Protein AF-A0A167W3E7-F1 (afdb_monomer)

Radius of gyration: 23.55 Å; Cα contacts (8 Å, |Δi|>4): 113; chains: 1; bounding box: 70×35×64 Å

Sequence (174 aa):
MKFPSLFYAVTLLMRVLQFASAVIVLGLAGLMLQKFDTSKSNLGRFSYTVCVAVFGMIAAPLTLLPRLNVLALTSVDLVMSLMWWAVFGLLFNFLGFPPDWVILTSNTDVFDDQYEELNTMTAFAFISAMLTLLSSIFDCFVDSRGEKRYDNEMARASRTGDMPKERDQAETSD

Foldseek 3Di:
DPPPVVLVVVLLVLLVLLLVLLVLLLVLLVVVLVVPPDDPVVNVLSVLSNVLSVLSNVLSVVLVDPPPDLVVNLVSLVVSLVSLVVNLVSLVVVVVDPPPVVVPPPDDPPVVVNSVSSVVNNVSSVVSSVSSVVSSVSSVVVVVVVVVVVVVVVVVCVVVVNDPPPPDDPPDDD

Structure (mmCIF, N/CA/C/O backbone):
data_AF-A0A167W3E7-F1
#
_entry.id   AF-A0A167W3E7-F1
#
loop_
_atom_site.group_PDB
_atom_site.id
_atom_site.type_symbol
_atom_site.label_atom_id
_atom_site.label_alt_id
_atom_site.label_comp_id
_atom_site.label_asym_id
_atom_site.label_entity_id
_atom_site.label_seq_id
_atom_site.pdbx_PDB_ins_code
_atom_site.Cartn_x
_atom_site.Cartn_y
_atom_site.Cartn_z
_atom_site.occupancy
_atom_site.B_iso_or_equiv
_atom_site.auth_seq_id
_atom_site.auth_comp_id
_atom_site.auth_asym_id
_atom_site.auth_atom_id
_atom_site.pdbx_PDB_model_num
ATOM 1 N N . MET A 1 1 ? -13.129 17.690 24.598 1.00 45.56 1 MET A N 1
ATOM 2 C CA . MET A 1 1 ? -13.532 16.498 23.816 1.00 45.56 1 MET A CA 1
ATOM 3 C C . MET A 1 1 ? -13.552 16.855 22.331 1.00 45.56 1 MET A C 1
ATOM 5 O O . MET A 1 1 ? -14.506 17.471 21.883 1.00 45.56 1 MET A O 1
ATOM 9 N N . LYS A 1 2 ? -12.475 16.566 21.587 1.00 47.03 2 LYS A N 1
ATOM 10 C CA . LYS A 1 2 ? -12.394 16.774 20.126 1.00 47.03 2 LYS A CA 1
ATOM 11 C C . LYS A 1 2 ? -11.251 15.914 19.551 1.00 47.03 2 LYS A C 1
ATOM 13 O O . LYS A 1 2 ? -10.259 16.425 19.063 1.00 47.03 2 LYS A O 1
ATOM 18 N N . PHE A 1 3 ? -11.351 14.594 19.720 1.00 54.59 3 PHE A N 1
ATOM 19 C CA . PHE A 1 3 ? -10.380 13.623 19.193 1.00 54.59 3 PHE A CA 1
ATOM 20 C C . PHE A 1 3 ? -10.831 12.772 17.979 1.00 54.59 3 PHE A C 1
ATOM 22 O O . PHE A 1 3 ? -9.945 12.173 17.375 1.00 54.59 3 PHE A O 1
ATOM 29 N N . PRO A 1 4 ? -12.113 12.710 17.535 1.00 62.78 4 PRO A N 1
ATOM 30 C CA . PRO A 1 4 ? -12.471 11.795 16.444 1.00 62.78 4 PRO A CA 1
ATOM 31 C C . PRO A 1 4 ? -11.954 12.244 15.065 1.00 62.78 4 PRO A C 1
ATOM 33 O O . PRO A 1 4 ? -11.721 11.406 14.202 1.00 62.78 4 PRO A O 1
ATOM 36 N N . SER A 1 5 ? -11.712 13.543 14.847 1.00 67.00 5 SER A N 1
ATOM 37 C CA . SER A 1 5 ? -11.292 14.060 13.535 1.00 67.00 5 SER A CA 1
ATOM 38 C C . SER A 1 5 ? -9.833 13.760 13.190 1.00 67.00 5 SER A C 1
ATOM 40 O O . SER A 1 5 ? -9.525 13.523 12.027 1.00 67.00 5 SER A O 1
ATOM 42 N N . LEU A 1 6 ? -8.930 13.760 14.179 1.00 75.62 6 LEU A N 1
ATOM 43 C CA . LEU A 1 6 ? -7.501 13.534 13.937 1.00 75.62 6 LEU A CA 1
ATOM 44 C C . LEU A 1 6 ? -7.239 12.083 13.517 1.00 75.62 6 LEU A C 1
ATOM 46 O O . LEU A 1 6 ? -6.532 11.840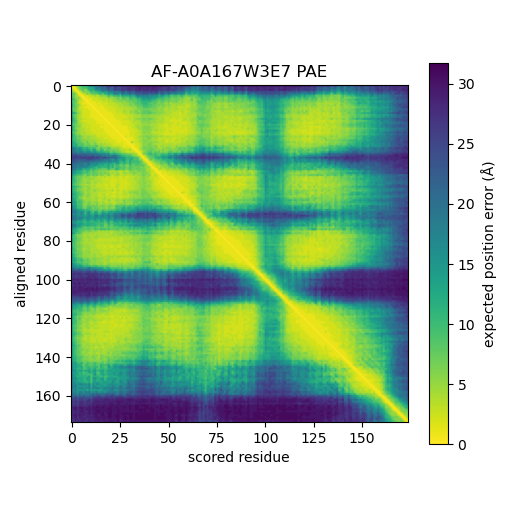 12.547 1.00 75.62 6 LEU A O 1
ATOM 50 N N . PHE A 1 7 ? -7.847 11.124 14.220 1.00 75.38 7 PHE A N 1
ATOM 51 C CA . PHE A 1 7 ? -7.687 9.701 13.921 1.00 75.38 7 PHE A CA 1
ATOM 52 C C . PHE A 1 7 ? -8.229 9.351 12.528 1.00 75.38 7 PHE A C 1
ATOM 54 O O . PHE A 1 7 ? -7.577 8.650 11.757 1.00 75.38 7 PHE A O 1
ATOM 61 N N . TYR A 1 8 ? -9.382 9.921 12.171 1.00 74.12 8 TYR A N 1
ATOM 62 C CA . TYR A 1 8 ? -9.964 9.760 10.842 1.00 74.12 8 TYR A CA 1
ATOM 63 C C . TYR A 1 8 ? -9.092 10.387 9.743 1.00 74.12 8 TYR A C 1
ATOM 65 O O . TYR A 1 8 ? -8.905 9.800 8.686 1.00 74.12 8 TYR A O 1
ATOM 73 N N . ALA A 1 9 ? -8.503 11.560 9.994 1.00 81.62 9 ALA A N 1
ATOM 74 C CA . ALA A 1 9 ? -7.611 12.201 9.029 1.00 81.62 9 ALA A CA 1
ATOM 75 C C . ALA A 1 9 ? -6.315 11.403 8.802 1.00 81.62 9 ALA A C 1
ATOM 77 O O . ALA A 1 9 ? -5.872 11.276 7.664 1.00 81.62 9 ALA A O 1
ATOM 78 N N . VAL A 1 10 ? -5.717 10.850 9.863 1.00 82.62 10 VAL A N 1
ATOM 79 C CA . VAL A 1 10 ? -4.483 10.049 9.768 1.00 82.62 10 VAL A CA 1
ATOM 80 C C . VAL A 1 10 ? -4.730 8.739 9.023 1.00 82.62 10 VAL A C 1
ATOM 82 O O . VAL A 1 10 ? -3.958 8.396 8.130 1.00 82.62 10 VAL A O 1
ATOM 85 N N . THR A 1 11 ? -5.818 8.036 9.344 1.00 78.31 11 THR A N 1
ATOM 86 C CA . THR A 1 11 ? -6.200 6.802 8.637 1.00 78.31 11 THR A CA 1
ATOM 87 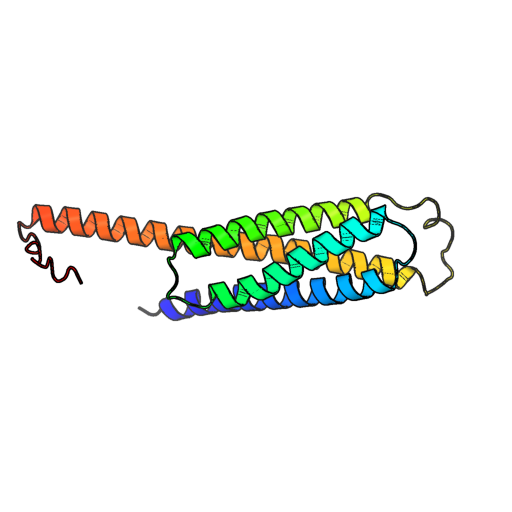C C . THR A 1 11 ? -6.501 7.090 7.169 1.00 78.31 11 THR A C 1
ATOM 89 O O . THR A 1 11 ? -5.922 6.446 6.299 1.00 78.31 11 THR A O 1
ATOM 92 N N . LEU A 1 12 ? -7.292 8.125 6.869 1.00 82.06 12 LEU A N 1
ATOM 93 C CA . LEU A 1 12 ? -7.562 8.554 5.494 1.00 82.06 12 LEU A CA 1
ATOM 94 C C . LEU A 1 12 ? -6.270 8.876 4.724 1.00 82.06 12 LEU A C 1
ATOM 96 O O . LEU A 1 12 ? -6.095 8.410 3.599 1.00 82.06 12 LEU A O 1
ATOM 100 N N . LEU A 1 13 ? -5.347 9.634 5.328 1.00 87.06 13 LEU A N 1
ATOM 101 C CA . LEU A 1 13 ? -4.068 9.977 4.705 1.00 87.06 13 LEU A CA 1
ATOM 102 C C . LEU A 1 13 ? -3.233 8.726 4.408 1.00 87.06 13 LEU A C 1
ATOM 104 O O . LEU A 1 13 ? -2.698 8.610 3.307 1.00 87.06 13 LEU A O 1
ATOM 108 N N . MET A 1 14 ? -3.150 7.778 5.348 1.00 83.88 14 MET A N 1
ATOM 109 C CA . MET A 1 14 ? -2.445 6.513 5.123 1.00 83.88 14 MET A CA 1
ATOM 110 C C . MET A 1 14 ? -3.050 5.723 3.957 1.00 83.88 14 MET A C 1
ATOM 112 O O . MET A 1 14 ? -2.294 5.236 3.120 1.00 83.88 14 MET A O 1
ATOM 116 N N . ARG A 1 15 ? -4.383 5.655 3.838 1.00 84.75 15 ARG A N 1
ATOM 117 C CA . ARG A 1 15 ? -5.063 4.960 2.725 1.00 84.75 15 ARG A CA 1
ATOM 118 C C . ARG A 1 15 ? -4.778 5.611 1.372 1.00 84.75 15 ARG A C 1
ATOM 120 O O . ARG A 1 15 ? -4.460 4.917 0.409 1.00 84.75 15 ARG A O 1
ATOM 127 N N . VAL A 1 16 ? -4.844 6.941 1.298 1.00 87.62 16 VAL A N 1
ATOM 128 C CA . VAL A 1 16 ? -4.525 7.681 0.064 1.00 87.62 16 VAL A CA 1
ATOM 129 C C . VAL A 1 16 ? -3.069 7.454 -0.335 1.00 87.62 16 VAL A C 1
ATOM 131 O O . VAL A 1 16 ? -2.779 7.246 -1.512 1.00 87.62 16 VAL A O 1
ATOM 134 N N . LEU A 1 17 ? -2.159 7.444 0.638 1.00 88.44 17 LEU A N 1
ATOM 135 C CA . LEU A 1 17 ? -0.740 7.240 0.382 1.00 88.44 17 LEU A CA 1
ATOM 136 C C . LEU A 1 17 ? -0.440 5.800 -0.072 1.00 88.44 17 LEU A C 1
ATOM 138 O O . LEU A 1 17 ? 0.338 5.625 -1.006 1.00 88.44 17 LEU A O 1
ATOM 142 N N . GLN A 1 18 ? -1.115 4.796 0.503 1.00 87.25 18 GLN A N 1
ATOM 143 C CA . GLN A 1 18 ? -1.068 3.394 0.052 1.00 87.25 18 GLN A CA 1
ATOM 144 C C . GLN A 1 18 ? -1.582 3.236 -1.388 1.00 87.25 18 GLN A C 1
ATOM 146 O O . GLN A 1 18 ? -0.969 2.539 -2.199 1.00 87.25 18 GLN A O 1
ATOM 151 N N . PHE A 1 19 ? -2.695 3.895 -1.727 1.00 90.31 19 PHE A N 1
ATOM 152 C CA . PHE A 1 19 ? -3.232 3.885 -3.087 1.00 90.31 19 PHE A CA 1
ATOM 153 C C . PHE A 1 19 ? -2.251 4.530 -4.074 1.00 90.31 19 PHE A C 1
ATOM 155 O O . PHE A 1 19 ? -1.937 3.940 -5.107 1.00 90.31 19 PHE A O 1
ATOM 162 N N . ALA A 1 20 ? -1.719 5.708 -3.736 1.00 91.56 20 ALA A N 1
ATOM 163 C CA . ALA A 1 20 ? -0.754 6.413 -4.573 1.00 91.56 20 ALA A CA 1
ATOM 164 C C . ALA A 1 20 ? 0.510 5.573 -4.816 1.00 91.56 20 ALA A C 1
ATOM 166 O O . ALA A 1 20 ? 0.937 5.439 -5.963 1.00 91.56 20 ALA A O 1
ATOM 167 N N . SER A 1 21 ? 1.072 4.944 -3.777 1.00 87.81 21 SER A N 1
ATOM 168 C CA . SER A 1 21 ? 2.240 4.070 -3.937 1.00 87.81 21 SER A CA 1
ATOM 169 C C . SER A 1 21 ? 1.935 2.844 -4.799 1.00 87.81 21 SER A C 1
ATOM 171 O O . SER A 1 21 ? 2.750 2.489 -5.649 1.00 87.81 21 SER A O 1
ATOM 173 N N . ALA A 1 22 ? 0.761 2.223 -4.638 1.00 89.06 22 ALA A N 1
ATOM 174 C CA . ALA A 1 22 ? 0.359 1.077 -5.453 1.00 89.06 22 ALA A CA 1
ATOM 175 C C . ALA A 1 22 ? 0.226 1.442 -6.941 1.00 89.06 22 ALA A C 1
ATOM 177 O O . ALA A 1 22 ? 0.720 0.708 -7.796 1.00 89.06 22 ALA A O 1
ATOM 178 N N . VAL A 1 23 ? -0.373 2.597 -7.249 1.00 92.06 23 VAL A N 1
ATOM 179 C CA . VAL A 1 23 ? -0.511 3.100 -8.626 1.00 92.06 23 VAL A CA 1
ATOM 180 C C . VAL A 1 23 ? 0.852 3.406 -9.251 1.00 92.06 23 VAL A C 1
ATOM 182 O O . VAL A 1 23 ? 1.088 3.032 -10.399 1.00 92.06 23 VAL A O 1
ATOM 185 N N . ILE A 1 24 ? 1.766 4.034 -8.502 1.00 89.69 24 ILE A N 1
ATOM 186 C CA . ILE A 1 24 ? 3.123 4.337 -8.987 1.00 89.69 24 ILE A CA 1
ATOM 187 C C . ILE A 1 24 ? 3.883 3.043 -9.304 1.00 89.69 24 ILE A C 1
ATOM 189 O O . ILE A 1 24 ? 4.434 2.909 -10.397 1.00 89.69 24 ILE A O 1
ATOM 193 N N . VAL A 1 25 ? 3.878 2.068 -8.387 1.00 88.56 25 VAL A N 1
ATOM 194 C CA . VAL A 1 25 ? 4.559 0.781 -8.605 1.00 88.56 25 VAL A CA 1
ATOM 195 C C . VAL A 1 25 ? 3.932 0.019 -9.774 1.00 88.56 25 VAL A C 1
ATOM 197 O O . VAL A 1 25 ? 4.666 -0.546 -10.579 1.00 88.56 25 VAL A O 1
ATOM 200 N N . LEU A 1 26 ? 2.603 0.036 -9.918 1.00 91.25 26 LEU A N 1
ATOM 201 C CA . LEU A 1 26 ? 1.915 -0.596 -11.046 1.00 91.25 26 LEU A CA 1
ATOM 202 C C . LEU A 1 26 ? 2.322 0.028 -12.388 1.00 91.25 26 LEU A C 1
ATOM 204 O O . LEU A 1 26 ? 2.611 -0.700 -13.339 1.00 91.25 26 LEU A O 1
ATOM 208 N N . GLY A 1 27 ? 2.360 1.361 -12.459 1.00 86.25 27 GLY A N 1
ATOM 209 C CA . GLY A 1 27 ? 2.746 2.090 -13.666 1.00 86.25 27 GLY A CA 1
ATOM 210 C C . GLY A 1 27 ? 4.186 1.794 -14.082 1.00 86.25 27 GLY A C 1
ATOM 211 O O . GLY A 1 27 ? 4.433 1.415 -15.227 1.00 86.25 27 GLY A O 1
ATOM 212 N N . LEU A 1 28 ? 5.127 1.891 -13.140 1.00 86.25 28 LEU A N 1
ATOM 213 C CA . LEU A 1 28 ? 6.543 1.628 -13.404 1.00 86.25 28 LEU A CA 1
ATOM 214 C C . LEU A 1 28 ? 6.805 0.147 -13.730 1.00 86.25 28 LEU A C 1
ATOM 216 O O . LEU A 1 28 ? 7.537 -0.157 -14.672 1.00 86.25 28 LEU A O 1
ATOM 220 N N . ALA A 1 29 ? 6.155 -0.788 -13.029 1.00 85.06 29 ALA A N 1
ATOM 221 C CA . ALA A 1 29 ? 6.287 -2.216 -13.320 1.00 85.06 29 ALA A CA 1
ATOM 222 C C . ALA A 1 29 ? 5.707 -2.580 -14.698 1.00 85.06 29 ALA A C 1
ATOM 224 O O . ALA A 1 29 ? 6.278 -3.414 -15.403 1.00 85.06 29 ALA A O 1
ATOM 225 N N . GLY A 1 30 ? 4.608 -1.937 -15.107 1.00 81.50 30 GLY A N 1
ATOM 226 C CA . GLY A 1 30 ? 4.019 -2.101 -16.437 1.00 81.50 30 GLY A CA 1
ATOM 227 C C . GLY A 1 30 ? 4.923 -1.585 -17.560 1.00 81.50 30 GLY A C 1
ATOM 228 O O . GLY A 1 30 ? 5.074 -2.261 -18.578 1.00 81.50 30 GLY A O 1
ATOM 229 N N . LEU A 1 31 ? 5.576 -0.435 -17.356 1.00 80.94 31 LEU A N 1
ATOM 230 C CA . LEU A 1 31 ? 6.563 0.103 -18.300 1.00 80.94 31 LEU A CA 1
ATOM 231 C C . LEU A 1 31 ? 7.776 -0.823 -18.439 1.00 80.94 31 LEU A C 1
ATOM 233 O O . LEU A 1 31 ? 8.213 -1.101 -19.556 1.00 80.94 31 LEU A O 1
ATOM 237 N N . MET A 1 32 ? 8.277 -1.369 -17.329 1.00 74.25 32 MET A N 1
ATOM 238 C CA . MET A 1 32 ? 9.370 -2.346 -17.370 1.00 74.25 32 MET A CA 1
ATOM 239 C C . MET A 1 32 ? 8.991 -3.631 -18.100 1.00 74.25 32 MET A C 1
ATOM 241 O O . MET A 1 32 ? 9.814 -4.185 -18.828 1.00 74.25 32 MET A O 1
ATOM 245 N N . LEU A 1 33 ? 7.746 -4.093 -17.964 1.00 75.06 33 LEU A N 1
ATOM 246 C CA . LEU A 1 33 ? 7.285 -5.305 -18.639 1.00 75.06 33 LEU A CA 1
ATOM 247 C C . LEU A 1 33 ? 7.351 -5.182 -20.171 1.00 75.06 33 LEU A C 1
ATOM 249 O O . LEU A 1 33 ? 7.645 -6.165 -20.841 1.00 75.06 33 LEU A O 1
ATOM 253 N N . GLN A 1 34 ? 7.123 -3.983 -20.716 1.00 73.06 34 GLN A N 1
ATOM 254 C CA . GLN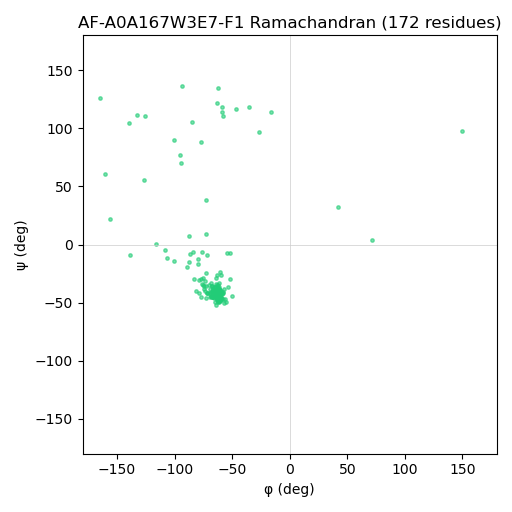 A 1 34 ? 7.253 -3.718 -22.154 1.00 73.06 34 GLN A CA 1
ATOM 255 C C . GLN A 1 34 ? 8.714 -3.610 -22.611 1.00 73.06 34 GLN A C 1
ATOM 257 O O . GLN A 1 34 ? 9.018 -3.923 -23.759 1.00 73.06 34 GLN A O 1
ATOM 262 N N . LYS A 1 35 ? 9.620 -3.173 -21.726 1.00 69.44 35 LYS A N 1
ATOM 263 C CA . LYS A 1 35 ? 11.052 -3.022 -22.031 1.00 69.44 35 LYS A CA 1
ATOM 264 C C . LYS A 1 35 ? 11.808 -4.365 -21.993 1.00 69.44 35 LYS A C 1
ATOM 266 O O . LYS A 1 35 ? 12.772 -4.542 -22.734 1.00 69.44 35 LYS A O 1
ATOM 271 N N . PHE A 1 36 ? 11.389 -5.326 -21.163 1.00 66.12 36 PHE A N 1
ATOM 272 C CA . PHE A 1 36 ? 12.068 -6.622 -20.993 1.00 66.12 36 PHE A CA 1
ATOM 273 C C . PHE A 1 36 ? 11.462 -7.745 -21.862 1.00 66.12 36 PHE A C 1
ATOM 275 O O . PHE A 1 36 ? 10.778 -8.631 -21.355 1.00 66.12 36 PHE A O 1
ATOM 282 N N . ASP A 1 37 ? 11.771 -7.762 -23.163 1.00 56.81 37 ASP A N 1
ATOM 283 C CA . ASP A 1 37 ? 11.166 -8.692 -24.144 1.00 56.81 37 ASP A CA 1
ATOM 284 C C . ASP A 1 37 ? 11.865 -10.073 -24.294 1.00 56.81 37 ASP A C 1
ATOM 286 O O . ASP A 1 37 ? 11.549 -10.844 -25.193 1.00 56.81 37 ASP A O 1
ATOM 290 N N . THR A 1 38 ? 12.861 -10.438 -23.470 1.00 53.31 38 THR A N 1
ATOM 291 C CA . THR A 1 38 ? 13.767 -11.557 -23.858 1.00 53.31 38 THR A CA 1
ATOM 292 C C . THR A 1 38 ? 14.182 -12.579 -22.794 1.00 53.31 38 THR A C 1
ATOM 294 O O . THR A 1 38 ? 14.711 -13.627 -23.164 1.00 53.31 38 THR A O 1
ATOM 297 N N . SER A 1 39 ? 13.903 -12.397 -21.495 1.00 59.12 39 SER A N 1
ATOM 298 C CA . SER A 1 39 ? 14.281 -13.394 -20.467 1.00 59.12 39 SER A CA 1
ATOM 299 C C . SER A 1 39 ? 13.096 -13.855 -19.618 1.00 59.12 39 SER A C 1
ATOM 301 O O . SER A 1 39 ? 12.589 -13.120 -18.769 1.00 59.12 39 SER A O 1
ATOM 303 N N . LYS A 1 40 ? 12.693 -15.125 -19.796 1.00 60.06 40 LYS A N 1
ATOM 304 C CA . LYS A 1 40 ? 11.582 -15.784 -19.074 1.00 60.06 40 LYS A CA 1
ATOM 305 C C . LYS A 1 40 ? 11.685 -15.666 -17.544 1.00 60.06 40 LYS A C 1
ATOM 307 O O . LYS A 1 40 ? 10.664 -15.638 -16.867 1.00 60.06 40 LYS A O 1
ATOM 312 N N . SER A 1 41 ? 12.905 -15.591 -17.006 1.00 60.31 41 SER A N 1
ATOM 313 C CA . SER A 1 41 ? 13.157 -15.497 -15.559 1.00 60.31 41 SER A CA 1
ATOM 314 C C . SER A 1 41 ? 12.832 -14.110 -14.991 1.00 60.31 41 SER A C 1
ATOM 316 O O . SER A 1 41 ? 12.249 -14.001 -13.913 1.00 60.31 41 SER A O 1
ATOM 318 N N . ASN A 1 42 ? 13.138 -13.043 -15.737 1.00 65.50 42 ASN A N 1
ATOM 319 C CA . ASN A 1 42 ? 12.846 -11.673 -15.307 1.00 65.50 42 ASN A CA 1
ATOM 320 C C . ASN A 1 42 ? 11.351 -11.362 -15.439 1.00 65.50 42 ASN A C 1
A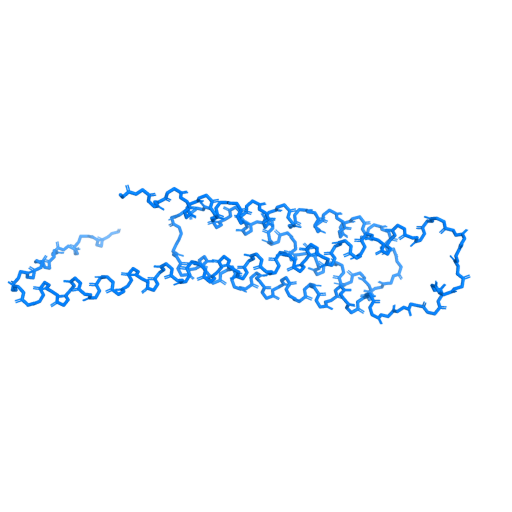TOM 322 O O . ASN A 1 42 ? 10.774 -10.721 -14.561 1.00 65.50 42 ASN A O 1
ATOM 326 N N . LEU A 1 43 ? 10.703 -11.906 -16.474 1.00 70.69 43 LEU A N 1
ATOM 327 C CA . LEU A 1 43 ? 9.278 -11.707 -16.736 1.00 70.69 43 LEU A CA 1
ATOM 328 C C . LEU A 1 43 ? 8.387 -12.187 -15.574 1.00 70.69 43 LEU A C 1
ATOM 330 O O . LEU A 1 43 ? 7.441 -11.501 -15.188 1.00 70.69 43 LEU A O 1
ATOM 334 N N . GLY A 1 44 ? 8.730 -13.323 -14.954 1.00 74.00 44 GLY A N 1
ATOM 335 C CA . GLY A 1 44 ? 7.984 -13.854 -13.807 1.00 74.00 44 GLY A CA 1
ATOM 336 C C . GLY A 1 44 ? 8.033 -12.949 -12.570 1.00 74.00 44 GLY A C 1
ATOM 337 O O . GLY A 1 44 ? 7.045 -12.836 -11.846 1.00 74.00 44 GLY A O 1
ATOM 338 N N . ARG A 1 45 ? 9.155 -12.253 -12.347 1.00 76.19 45 ARG A N 1
ATOM 339 C CA . ARG A 1 45 ? 9.335 -11.368 -11.185 1.00 76.19 45 ARG A CA 1
ATOM 340 C C . ARG A 1 45 ? 8.521 -10.084 -11.321 1.00 76.19 45 ARG A C 1
ATOM 342 O O . ARG A 1 45 ? 7.810 -9.710 -10.394 1.00 76.19 45 ARG A O 1
ATOM 349 N N . PHE A 1 46 ? 8.570 -9.451 -12.494 1.00 77.94 46 PHE A N 1
ATOM 350 C CA . PHE A 1 46 ? 7.781 -8.248 -12.767 1.00 77.94 46 PHE A CA 1
ATOM 351 C C . PHE A 1 46 ? 6.280 -8.540 -12.799 1.00 77.94 46 PHE A C 1
ATOM 353 O O . PHE A 1 46 ? 5.504 -7.760 -12.251 1.00 77.94 46 PHE A O 1
ATOM 360 N N . SER A 1 47 ? 5.861 -9.692 -13.337 1.00 82.50 47 SER A N 1
ATOM 361 C CA . SER A 1 47 ? 4.453 -10.100 -13.292 1.00 82.50 47 SER A CA 1
ATOM 362 C C . SER A 1 47 ? 3.941 -10.269 -11.859 1.00 82.50 47 SER A C 1
ATOM 364 O O . SER A 1 47 ? 2.807 -9.885 -11.581 1.00 82.50 47 SER A O 1
ATOM 366 N N . TYR A 1 48 ? 4.755 -10.801 -10.939 1.00 86.19 48 TYR A N 1
ATOM 367 C CA . TYR A 1 48 ? 4.388 -10.881 -9.522 1.00 86.19 48 TYR A CA 1
ATOM 368 C C . TYR A 1 48 ? 4.182 -9.486 -8.916 1.00 86.19 48 TYR A C 1
ATOM 370 O O . TYR A 1 48 ? 3.153 -9.234 -8.289 1.00 86.19 48 TYR A O 1
ATOM 378 N N . THR A 1 49 ? 5.113 -8.559 -9.163 1.00 86.88 49 THR A N 1
ATOM 379 C CA . THR A 1 49 ? 5.007 -7.164 -8.706 1.00 86.88 49 THR A CA 1
ATOM 380 C C . THR A 1 49 ? 3.755 -6.475 -9.243 1.00 86.88 49 THR A C 1
ATOM 382 O O . THR A 1 49 ? 3.058 -5.809 -8.481 1.00 86.88 49 THR A O 1
ATOM 385 N N . VAL A 1 50 ? 3.419 -6.680 -10.522 1.00 87.81 50 VAL A N 1
ATOM 386 C CA . VAL A 1 50 ? 2.184 -6.158 -11.129 1.00 87.81 50 VAL A CA 1
ATOM 387 C C . VAL A 1 50 ? 0.949 -6.715 -10.420 1.00 87.81 50 VAL A C 1
ATOM 389 O O . VAL A 1 50 ? 0.085 -5.938 -10.021 1.00 87.81 50 VAL A O 1
ATOM 392 N N . CYS A 1 51 ? 0.870 -8.032 -10.201 1.00 91.44 51 CYS A N 1
ATOM 393 C CA . CYS A 1 51 ? -0.263 -8.645 -9.502 1.00 91.44 51 CYS A CA 1
ATOM 394 C C . CYS A 1 51 ? -0.451 -8.062 -8.095 1.00 91.44 51 CYS A C 1
ATOM 396 O O . CYS A 1 51 ? -1.561 -7.677 -7.728 1.00 91.44 51 CYS A O 1
ATOM 398 N N . VAL A 1 52 ? 0.631 -7.948 -7.320 1.00 89.50 52 VAL A N 1
ATOM 399 C CA . VAL A 1 52 ? 0.591 -7.369 -5.967 1.00 89.50 52 VAL A CA 1
ATOM 400 C C . VAL A 1 52 ? 0.176 -5.897 -6.006 1.00 89.50 52 VAL A C 1
ATOM 402 O O . VAL A 1 52 ? -0.638 -5.471 -5.186 1.00 89.50 52 VAL A O 1
ATOM 405 N N . ALA A 1 53 ? 0.675 -5.124 -6.973 1.00 87.94 53 ALA A N 1
ATOM 406 C CA . ALA A 1 53 ? 0.319 -3.717 -7.118 1.00 87.94 53 ALA A CA 1
ATOM 407 C C . ALA A 1 53 ? -1.164 -3.530 -7.486 1.00 87.94 53 ALA A C 1
ATOM 409 O O . ALA A 1 53 ? -1.824 -2.662 -6.913 1.00 87.94 53 ALA A O 1
ATOM 410 N N . VAL A 1 54 ? -1.723 -4.384 -8.354 1.00 89.81 54 VAL A N 1
ATOM 411 C CA . VAL A 1 54 ? -3.167 -4.399 -8.653 1.00 89.81 54 VAL A CA 1
ATOM 412 C C . VAL A 1 54 ? -3.979 -4.747 -7.405 1.00 89.81 54 VAL A C 1
ATOM 414 O O . VAL A 1 54 ? -4.950 -4.053 -7.099 1.00 89.81 54 VAL A O 1
ATOM 417 N N . PHE A 1 55 ? -3.573 -5.764 -6.639 1.00 89.44 55 PHE A N 1
ATOM 418 C CA . PHE A 1 55 ? -4.250 -6.087 -5.380 1.00 89.44 55 PHE A CA 1
ATOM 419 C C . PHE A 1 55 ? -4.193 -4.925 -4.384 1.00 89.44 55 PHE A C 1
ATOM 421 O O . PHE A 1 55 ? -5.211 -4.614 -3.772 1.00 89.44 55 PHE A O 1
ATOM 428 N N . GLY A 1 56 ? -3.062 -4.224 -4.271 1.00 84.44 56 GLY A N 1
ATOM 429 C CA . GLY A 1 56 ? -2.931 -3.044 -3.410 1.00 84.44 56 GLY A CA 1
ATOM 430 C C . GLY A 1 56 ? -3.796 -1.870 -3.859 1.00 84.44 56 GLY A C 1
ATOM 431 O O . GLY A 1 56 ? -4.432 -1.221 -3.028 1.00 84.44 56 GLY A O 1
ATOM 432 N N . MET A 1 57 ? -3.891 -1.648 -5.169 1.00 86.81 57 MET A N 1
ATOM 433 C CA . MET A 1 57 ? -4.755 -0.624 -5.754 1.00 86.81 57 MET A CA 1
ATOM 434 C C . MET A 1 57 ? -6.240 -0.888 -5.462 1.00 86.81 57 MET A C 1
ATOM 436 O O . MET A 1 57 ? -6.989 0.063 -5.256 1.00 86.81 57 MET A O 1
ATOM 440 N N . ILE A 1 58 ? -6.663 -2.156 -5.417 1.00 86.44 58 ILE A N 1
ATOM 441 C CA . ILE A 1 58 ? -8.043 -2.553 -5.087 1.00 86.44 58 ILE A CA 1
ATOM 442 C C . ILE A 1 58 ? -8.277 -2.556 -3.568 1.00 86.44 58 ILE A C 1
ATOM 444 O O . ILE A 1 58 ? -9.332 -2.121 -3.107 1.00 86.44 58 ILE A O 1
ATOM 448 N N . ALA A 1 59 ? -7.305 -3.017 -2.779 1.00 80.75 59 ALA A N 1
ATOM 449 C CA . ALA A 1 59 ? -7.419 -3.133 -1.325 1.00 80.75 59 ALA A CA 1
ATOM 450 C C . ALA A 1 59 ? -7.506 -1.767 -0.621 1.00 80.75 59 ALA A C 1
ATOM 452 O O . ALA A 1 59 ? -8.259 -1.623 0.345 1.00 80.75 59 ALA A O 1
ATOM 453 N N . ALA A 1 60 ? -6.794 -0.750 -1.119 1.00 81.56 60 ALA A N 1
ATOM 454 C CA . ALA A 1 60 ? -6.793 0.594 -0.536 1.00 81.56 60 ALA A CA 1
ATOM 455 C C . ALA A 1 60 ? -8.188 1.272 -0.492 1.00 81.56 60 ALA A C 1
ATOM 457 O O . ALA A 1 60 ? -8.559 1.793 0.559 1.00 81.56 60 ALA A O 1
ATOM 458 N N . PRO A 1 61 ? -9.008 1.263 -1.563 1.00 77.25 61 PRO A N 1
ATOM 459 C CA . PRO A 1 61 ? -10.385 1.752 -1.496 1.00 77.25 61 PRO A CA 1
ATOM 460 C C . PRO A 1 61 ? -11.346 0.766 -0.816 1.00 77.25 61 PRO A C 1
ATOM 462 O O . PRO A 1 61 ? -12.311 1.210 -0.195 1.00 77.25 61 PRO A O 1
ATOM 465 N N . LEU A 1 62 ? -11.105 -0.553 -0.883 1.00 76.81 62 LEU A N 1
ATOM 466 C CA . LEU A 1 62 ? -11.956 -1.542 -0.198 1.00 76.81 62 LEU A CA 1
ATOM 467 C C . LEU A 1 62 ? -11.963 -1.341 1.323 1.00 76.81 62 LEU A C 1
ATOM 469 O O . LEU A 1 62 ? -13.000 -1.474 1.970 1.00 76.81 62 LEU A O 1
ATOM 473 N N . THR A 1 63 ? -10.809 -0.984 1.882 1.00 68.38 63 THR A N 1
ATOM 474 C CA . THR A 1 63 ? -10.629 -0.717 3.316 1.00 68.38 63 THR A CA 1
ATOM 475 C C . THR A 1 63 ? -11.178 0.642 3.759 1.00 68.38 63 THR A C 1
ATOM 477 O O . THR A 1 63 ? -11.264 0.908 4.956 1.00 68.38 63 THR A O 1
ATOM 480 N N . LEU A 1 64 ? -11.624 1.489 2.822 1.00 71.88 64 LEU A N 1
ATOM 481 C CA . LEU A 1 64 ? -12.287 2.764 3.111 1.00 71.88 64 LEU A CA 1
ATOM 482 C C . LEU A 1 64 ? -13.765 2.598 3.491 1.00 71.88 64 LEU A C 1
ATOM 484 O O . LEU A 1 64 ? -14.378 3.555 3.959 1.00 71.88 64 LEU A O 1
ATOM 488 N N . LEU A 1 65 ? -14.351 1.416 3.272 1.00 67.75 65 LEU A N 1
ATOM 489 C CA . LEU A 1 65 ? -15.744 1.120 3.598 1.00 67.75 65 LEU A CA 1
ATOM 490 C C . LEU A 1 65 ? -15.861 0.699 5.075 1.00 67.75 65 LEU A C 1
ATOM 492 O O . LEU A 1 65 ? -15.561 -0.448 5.404 1.00 67.75 65 LEU A O 1
ATOM 496 N N . PRO A 1 66 ? -16.386 1.554 5.976 1.00 57.50 66 PRO A N 1
ATOM 497 C CA . PRO A 1 66 ? -16.449 1.275 7.416 1.00 57.50 66 PRO A CA 1
ATOM 498 C C . PRO A 1 66 ? -17.505 0.219 7.808 1.00 57.50 66 PRO A C 1
ATOM 500 O O . PRO A 1 66 ? -17.811 0.065 8.985 1.00 57.50 66 PRO A O 1
ATOM 503 N N . ARG A 1 67 ? -18.120 -0.476 6.838 1.00 50.28 67 ARG A N 1
ATOM 504 C CA . ARG A 1 67 ? -19.249 -1.408 7.046 1.00 50.28 67 ARG A CA 1
ATOM 505 C C . ARG A 1 67 ? -18.904 -2.884 6.889 1.00 50.28 67 ARG A C 1
ATOM 507 O O . ARG A 1 67 ? -19.772 -3.724 7.104 1.00 50.28 67 ARG A O 1
ATOM 514 N N . LEU A 1 68 ? -17.681 -3.206 6.494 1.00 55.12 68 LEU A N 1
ATOM 515 C CA . LEU A 1 68 ? -17.237 -4.588 6.371 1.00 55.12 68 LEU A CA 1
ATOM 516 C C . LEU A 1 68 ? -16.551 -4.994 7.676 1.00 55.12 68 LEU A C 1
ATOM 518 O O . LEU A 1 68 ? -15.799 -4.208 8.243 1.00 55.12 68 LEU A O 1
ATOM 522 N N . ASN A 1 69 ? -16.861 -6.198 8.160 1.00 58.53 69 ASN A N 1
ATOM 523 C CA . ASN A 1 69 ? -16.354 -6.777 9.406 1.00 58.53 69 ASN A CA 1
ATOM 524 C C . ASN A 1 69 ? -14.899 -6.370 9.686 1.00 58.53 69 ASN A C 1
ATOM 526 O O . ASN A 1 69 ? -14.008 -6.714 8.907 1.00 58.53 69 ASN A O 1
ATOM 530 N N . VAL A 1 70 ? -14.674 -5.671 10.805 1.00 63.12 70 VAL A N 1
ATOM 531 C CA . VAL A 1 70 ? -13.366 -5.117 11.199 1.00 63.12 70 VAL A CA 1
ATOM 532 C C . VAL A 1 70 ? -12.280 -6.197 11.122 1.00 63.12 70 VAL A C 1
ATOM 534 O O . VAL A 1 70 ? -11.265 -5.989 10.470 1.00 63.12 70 VAL A O 1
ATOM 537 N N . LEU A 1 71 ? -12.565 -7.411 11.616 1.00 61.69 71 LEU A N 1
ATOM 538 C CA . LEU A 1 71 ? -11.650 -8.560 11.569 1.00 61.69 71 LEU A CA 1
ATOM 539 C C . LEU A 1 71 ? -11.181 -8.951 10.153 1.00 61.69 71 LEU A C 1
ATOM 541 O O . LEU A 1 71 ? -10.028 -9.342 9.961 1.00 61.69 71 LEU A O 1
ATOM 545 N N . ALA A 1 72 ? -12.069 -8.878 9.157 1.00 68.62 72 ALA A N 1
ATOM 546 C CA . ALA A 1 72 ? -11.743 -9.264 7.787 1.00 68.62 72 ALA A CA 1
ATOM 547 C C . ALA A 1 72 ? -10.842 -8.215 7.123 1.00 68.62 72 ALA A C 1
ATOM 549 O O . ALA A 1 72 ? -9.881 -8.573 6.444 1.00 68.62 72 ALA A O 1
ATOM 550 N N . LEU A 1 73 ? -11.106 -6.928 7.363 1.00 72.19 73 LEU A N 1
ATOM 551 C CA . LEU A 1 73 ? -10.336 -5.830 6.773 1.00 72.19 73 LEU A CA 1
ATOM 552 C C . LEU A 1 73 ? -8.936 -5.719 7.384 1.00 72.19 73 LEU A C 1
ATOM 554 O O . LEU A 1 73 ? -7.964 -5.587 6.641 1.00 72.19 73 LEU A O 1
ATOM 558 N N . THR A 1 74 ? -8.806 -5.865 8.706 1.00 72.69 74 THR A N 1
ATOM 559 C CA . THR A 1 74 ? -7.492 -5.826 9.370 1.00 72.69 74 THR A CA 1
ATOM 560 C C . THR A 1 74 ? -6.592 -6.978 8.918 1.00 72.69 74 THR A C 1
ATOM 562 O O . THR A 1 74 ? -5.381 -6.802 8.762 1.00 72.69 74 THR A O 1
ATOM 565 N N . SER A 1 75 ? -7.185 -8.150 8.656 1.00 79.12 75 SER A N 1
ATOM 566 C CA . SER A 1 75 ? -6.471 -9.322 8.137 1.00 79.12 75 SER A CA 1
ATOM 567 C C . SER A 1 75 ? -5.981 -9.110 6.703 1.00 79.12 75 SER A C 1
ATOM 569 O O . SER A 1 75 ? -4.853 -9.479 6.377 1.00 79.12 75 SER A O 1
ATOM 571 N N . VAL A 1 76 ? -6.798 -8.482 5.851 1.00 81.88 76 VAL A N 1
ATOM 572 C CA . VAL A 1 76 ? -6.417 -8.154 4.468 1.00 81.88 76 VAL A CA 1
ATOM 573 C C . VAL A 1 76 ? -5.229 -7.193 4.441 1.00 81.88 76 VAL A C 1
ATOM 575 O O . VAL A 1 76 ? -4.291 -7.425 3.680 1.00 81.88 76 VAL A O 1
ATOM 578 N N . ASP A 1 77 ? -5.211 -6.177 5.307 1.00 82.75 77 ASP A N 1
ATOM 579 C CA . ASP A 1 77 ? -4.082 -5.243 5.403 1.00 82.75 77 ASP A CA 1
ATOM 580 C C . ASP A 1 77 ? -2.774 -5.937 5.808 1.00 82.75 77 ASP A C 1
ATOM 582 O O . ASP A 1 77 ? -1.707 -5.628 5.269 1.00 82.75 77 ASP A O 1
ATOM 586 N N . LEU A 1 78 ? -2.847 -6.917 6.713 1.00 85.69 78 LEU A N 1
ATOM 587 C CA . LEU A 1 78 ? -1.682 -7.686 7.149 1.00 85.69 78 LEU A CA 1
ATOM 588 C C . LEU A 1 78 ? -1.134 -8.579 6.027 1.00 85.69 78 LEU A C 1
ATOM 590 O O . LEU A 1 78 ? 0.076 -8.603 5.788 1.00 85.69 78 LEU A O 1
ATOM 594 N N . VAL A 1 79 ? -2.015 -9.271 5.300 1.00 89.12 79 VAL A N 1
ATOM 595 C CA . VAL A 1 79 ? -1.623 -10.078 4.132 1.00 89.12 79 VAL A CA 1
ATOM 596 C C . VAL A 1 79 ? -1.025 -9.188 3.042 1.00 89.12 79 VAL A C 1
ATOM 598 O O . VAL A 1 79 ? 0.025 -9.520 2.488 1.00 89.12 79 VAL A O 1
ATOM 601 N N . MET A 1 80 ? -1.630 -8.029 2.778 1.00 87.12 80 MET A N 1
ATOM 602 C CA . MET A 1 80 ? -1.104 -7.073 1.803 1.00 87.12 80 MET A CA 1
ATOM 603 C C . MET A 1 80 ? 0.270 -6.541 2.204 1.00 87.12 80 MET A C 1
ATOM 605 O O . MET A 1 80 ? 1.143 -6.430 1.344 1.00 87.12 80 MET A O 1
ATOM 609 N N . SER A 1 81 ? 0.504 -6.270 3.490 1.00 90.44 81 SER A N 1
ATOM 610 C CA . SER A 1 81 ? 1.831 -5.875 3.970 1.00 90.44 81 SER A CA 1
ATOM 611 C C . SER A 1 81 ? 2.878 -6.952 3.678 1.00 90.44 81 SER A C 1
ATOM 613 O O . SER A 1 81 ? 3.931 -6.646 3.117 1.00 90.44 81 SER A O 1
ATOM 615 N N . LEU A 1 82 ? 2.578 -8.225 3.961 1.00 90.44 82 LEU A N 1
ATOM 616 C CA . LEU A 1 82 ? 3.478 -9.344 3.651 1.00 90.44 82 LEU A CA 1
ATOM 617 C C . LEU A 1 82 ? 3.759 -9.470 2.147 1.00 90.44 82 LEU A C 1
ATOM 619 O O . LEU A 1 82 ? 4.901 -9.723 1.754 1.00 90.44 82 LEU A O 1
ATOM 623 N N . MET A 1 83 ? 2.754 -9.250 1.295 1.00 91.44 83 MET A N 1
ATOM 624 C CA . MET A 1 83 ? 2.951 -9.233 -0.158 1.00 91.44 83 MET A CA 1
ATOM 625 C C . MET A 1 83 ? 3.877 -8.088 -0.589 1.00 91.44 83 MET A C 1
ATOM 627 O O . MET A 1 83 ? 4.778 -8.317 -1.397 1.00 91.44 83 MET A O 1
ATOM 631 N N . TRP A 1 84 ? 3.720 -6.886 -0.024 1.00 91.38 84 TRP A N 1
ATOM 632 C CA . TRP A 1 84 ? 4.608 -5.749 -0.295 1.00 91.38 84 TRP A CA 1
ATOM 633 C C . TRP A 1 84 ? 6.042 -5.989 0.184 1.00 91.38 84 TRP A C 1
ATOM 635 O O . TRP A 1 84 ? 6.984 -5.628 -0.521 1.00 91.38 84 TRP A O 1
ATOM 645 N N . TRP A 1 85 ? 6.230 -6.664 1.319 1.00 92.31 85 TRP A N 1
ATOM 646 C CA . TRP A 1 85 ? 7.552 -7.111 1.767 1.00 92.31 85 TRP A CA 1
ATOM 647 C C . TRP A 1 85 ? 8.195 -8.106 0.801 1.00 92.31 85 TRP A C 1
ATOM 649 O O . TRP A 1 85 ? 9.386 -7.996 0.508 1.00 92.31 85 TRP A O 1
ATOM 659 N N . ALA A 1 86 ? 7.417 -9.050 0.265 1.00 90.81 86 ALA A N 1
ATOM 660 C CA . ALA A 1 86 ? 7.903 -9.983 -0.747 1.00 90.81 86 ALA A CA 1
ATOM 661 C C . ALA A 1 86 ? 8.288 -9.262 -2.049 1.00 90.81 86 ALA A C 1
ATOM 663 O O . ALA A 1 86 ? 9.336 -9.559 -2.617 1.00 90.81 86 ALA A O 1
ATOM 664 N N . VAL A 1 87 ? 7.489 -8.283 -2.493 1.00 88.44 87 VAL A N 1
ATOM 665 C CA . VAL A 1 87 ? 7.822 -7.419 -3.640 1.00 88.44 87 VAL A CA 1
ATOM 666 C C . VAL A 1 87 ? 9.115 -6.653 -3.379 1.00 88.44 87 VAL A C 1
ATOM 668 O O . VAL A 1 8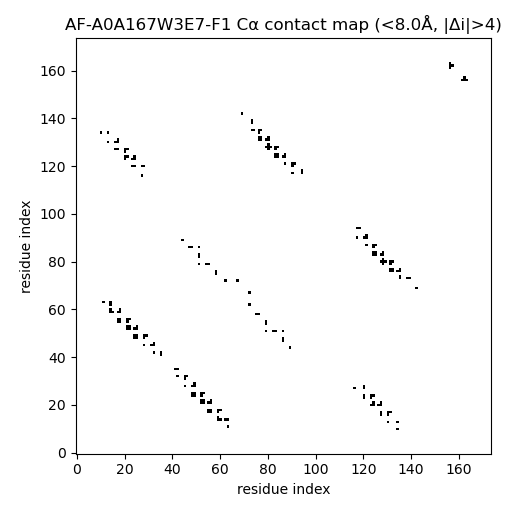7 ? 10.011 -6.683 -4.215 1.00 88.44 87 VAL A O 1
ATOM 671 N N . PHE A 1 88 ? 9.255 -6.029 -2.209 1.00 89.31 88 PHE A N 1
ATOM 672 C CA . PHE A 1 88 ? 10.481 -5.333 -1.825 1.00 89.31 88 PHE A CA 1
ATOM 673 C C . PHE A 1 88 ? 11.699 -6.262 -1.873 1.00 89.31 88 PHE A C 1
ATOM 675 O O . PHE A 1 88 ? 12.688 -5.928 -2.518 1.00 89.31 88 PHE A O 1
ATOM 682 N N . GLY A 1 89 ? 11.624 -7.445 -1.257 1.00 85.62 89 GLY A N 1
ATOM 683 C CA . GLY A 1 89 ? 12.719 -8.416 -1.281 1.00 85.62 89 GLY A CA 1
ATOM 684 C C . GLY A 1 89 ? 13.049 -8.899 -2.696 1.00 85.62 89 GLY A C 1
ATOM 685 O O . GLY A 1 89 ? 14.218 -9.061 -3.039 1.00 85.62 89 GLY A O 1
ATOM 686 N N . LEU A 1 90 ? 12.033 -9.074 -3.542 1.00 86.31 90 LEU A N 1
ATOM 687 C CA . LEU A 1 90 ? 12.200 -9.477 -4.935 1.00 86.31 90 LEU A CA 1
ATOM 688 C C . LEU A 1 90 ? 12.895 -8.394 -5.771 1.00 86.31 90 LEU A C 1
ATOM 690 O O . LEU A 1 90 ? 13.805 -8.718 -6.537 1.00 86.31 90 LEU A O 1
ATOM 694 N N . LEU A 1 91 ? 12.485 -7.132 -5.613 1.00 83.62 91 LEU A N 1
ATOM 695 C CA . LEU A 1 91 ? 13.097 -5.983 -6.282 1.00 83.62 91 LEU A CA 1
ATOM 696 C C . LEU A 1 91 ? 14.514 -5.739 -5.759 1.00 83.62 91 LEU A C 1
ATOM 698 O O . LEU A 1 91 ? 15.439 -5.599 -6.549 1.00 83.62 91 LEU A O 1
ATOM 702 N N . PHE A 1 92 ? 14.722 -5.786 -4.445 1.00 84.25 92 PHE A N 1
ATOM 703 C CA . PHE A 1 92 ? 16.042 -5.617 -3.844 1.00 84.25 92 PHE A CA 1
ATOM 704 C C . PHE A 1 92 ? 17.022 -6.711 -4.285 1.00 84.25 92 PHE A C 1
ATOM 706 O O . PHE A 1 92 ? 18.165 -6.423 -4.629 1.00 84.25 92 PHE A O 1
ATOM 713 N N . ASN A 1 93 ? 16.566 -7.964 -4.370 1.00 82.38 93 ASN A N 1
ATOM 714 C CA . ASN A 1 93 ? 17.360 -9.053 -4.936 1.00 82.38 93 ASN A CA 1
ATOM 715 C C . ASN A 1 93 ? 17.677 -8.832 -6.425 1.00 82.38 93 ASN A C 1
ATOM 717 O O . ASN A 1 93 ? 18.669 -9.349 -6.924 1.00 82.38 93 ASN A O 1
ATOM 721 N N . PHE A 1 94 ? 16.849 -8.076 -7.146 1.00 73.69 94 PHE A N 1
ATOM 722 C CA . PHE A 1 94 ? 17.132 -7.689 -8.524 1.00 73.69 94 PHE A CA 1
ATOM 723 C C . PHE A 1 94 ? 18.186 -6.568 -8.604 1.00 73.69 94 PHE A C 1
ATOM 725 O O . PHE A 1 94 ? 19.028 -6.627 -9.492 1.00 73.69 94 PHE A O 1
ATOM 732 N N . LEU A 1 95 ? 18.223 -5.626 -7.645 1.00 71.94 95 LEU A N 1
ATOM 733 C CA . LEU A 1 95 ? 19.315 -4.641 -7.515 1.00 71.94 95 LEU A CA 1
ATOM 734 C C . LEU A 1 95 ? 20.644 -5.273 -7.056 1.00 71.94 95 LEU A C 1
ATOM 736 O O . LEU A 1 95 ? 21.713 -4.817 -7.449 1.00 71.94 95 LEU A O 1
ATOM 740 N N . GLY A 1 96 ? 20.587 -6.299 -6.200 1.00 59.22 96 GLY A N 1
ATOM 741 C CA . GLY A 1 96 ? 21.757 -6.906 -5.552 1.00 59.22 96 GLY A CA 1
ATOM 742 C C . GLY A 1 96 ? 22.663 -7.745 -6.461 1.00 59.22 96 GLY A C 1
ATOM 743 O O . GLY A 1 96 ? 23.752 -8.124 -6.036 1.00 59.22 96 GLY A O 1
ATOM 744 N N . PHE A 1 97 ? 22.248 -8.017 -7.699 1.00 53.25 97 PHE A N 1
ATOM 745 C CA . PHE A 1 97 ? 23.133 -8.527 -8.742 1.00 53.25 97 PHE A CA 1
ATOM 746 C C . PHE A 1 97 ? 23.521 -7.358 -9.646 1.00 53.25 97 PHE A C 1
ATOM 748 O O . PHE A 1 97 ? 22.814 -7.129 -10.628 1.00 53.25 97 PHE A O 1
ATOM 755 N N . PRO A 1 98 ? 24.616 -6.621 -9.369 1.00 49.28 98 PRO A N 1
ATOM 756 C CA . PRO A 1 98 ? 25.210 -5.800 -10.405 1.00 49.28 98 PRO A CA 1
ATOM 757 C C . PRO A 1 98 ? 25.586 -6.762 -11.532 1.00 49.28 98 PRO A C 1
ATOM 759 O O . PRO A 1 98 ? 26.356 -7.703 -11.315 1.00 49.28 98 PRO A O 1
ATOM 762 N N . PRO A 1 99 ? 25.024 -6.607 -12.731 1.00 51.78 99 PRO A N 1
ATOM 763 C CA . PRO A 1 99 ? 25.583 -7.298 -13.863 1.00 51.78 99 PRO A CA 1
ATOM 764 C C . PRO A 1 99 ? 27.015 -6.785 -14.048 1.00 51.78 99 PRO A C 1
ATOM 766 O O . PRO A 1 99 ? 27.229 -5.573 -14.056 1.00 51.78 99 PRO A O 1
ATOM 769 N N . ASP A 1 100 ? 27.977 -7.679 -14.266 1.00 47.50 100 ASP A N 1
ATOM 770 C CA . ASP A 1 100 ? 29.372 -7.341 -14.606 1.00 47.50 100 ASP A CA 1
ATOM 771 C C . ASP A 1 100 ? 29.512 -6.366 -15.808 1.00 47.50 100 ASP A C 1
ATOM 773 O O . ASP A 1 100 ? 30.604 -5.884 -16.093 1.00 47.50 100 ASP A O 1
ATOM 777 N N . TRP A 1 101 ? 28.425 -6.024 -16.518 1.00 49.16 101 TRP A N 1
ATOM 778 C CA . TRP A 1 101 ? 28.402 -5.019 -17.588 1.00 49.16 101 TRP A CA 1
ATOM 779 C C . TRP A 1 101 ? 28.141 -3.568 -17.128 1.00 49.16 101 TRP A C 1
ATOM 781 O O . TRP A 1 101 ? 28.425 -2.643 -17.890 1.00 49.16 101 TRP A O 1
ATOM 791 N N . VAL A 1 102 ? 27.666 -3.337 -15.895 1.00 47.72 102 VAL A N 1
ATOM 792 C CA . VAL A 1 102 ? 27.315 -1.989 -15.384 1.00 47.72 102 VAL A CA 1
ATOM 793 C C . VAL A 1 102 ? 28.543 -1.190 -14.920 1.00 47.72 102 VAL A C 1
ATOM 795 O O . VAL A 1 102 ? 28.501 0.033 -14.852 1.00 47.72 102 VAL A O 1
ATOM 798 N N . ILE A 1 103 ? 29.686 -1.842 -14.689 1.00 46.78 103 ILE A N 1
ATOM 799 C CA . ILE A 1 103 ? 30.916 -1.154 -14.248 1.00 46.78 103 ILE A CA 1
ATOM 800 C C . ILE A 1 103 ? 31.742 -0.622 -15.445 1.00 46.78 103 ILE A C 1
ATOM 802 O O . ILE A 1 103 ? 32.683 0.142 -15.249 1.00 46.78 103 ILE A O 1
ATOM 806 N N . LEU A 1 104 ? 31.392 -0.960 -16.698 1.00 46.28 104 LEU A N 1
ATOM 807 C CA . LEU A 1 104 ? 32.195 -0.592 -17.882 1.00 46.28 104 LEU A CA 1
ATOM 808 C C . LEU A 1 104 ? 31.509 0.352 -18.888 1.00 46.28 104 LEU A C 1
ATOM 810 O O . LEU A 1 104 ? 32.107 0.683 -19.909 1.00 46.28 104 LEU A O 1
ATOM 814 N N . THR A 1 105 ? 30.273 0.795 -18.652 1.00 47.12 105 THR A N 1
ATOM 815 C CA . THR A 1 105 ? 29.508 1.576 -19.649 1.00 47.12 105 THR A CA 1
ATOM 816 C C . THR A 1 105 ? 28.979 2.897 -19.098 1.00 47.12 105 THR A C 1
ATOM 818 O O . THR A 1 105 ? 27.806 3.226 -19.194 1.00 47.12 105 THR A O 1
ATOM 821 N N . SER A 1 106 ? 29.887 3.719 -18.577 1.00 47.53 106 SER A N 1
ATOM 822 C CA . SER A 1 106 ? 29.630 5.098 -18.143 1.00 47.53 106 SER A CA 1
ATOM 823 C C . SER A 1 106 ? 29.432 6.099 -19.304 1.00 47.53 106 SER A C 1
ATOM 825 O O . SER A 1 106 ? 29.984 7.192 -19.228 1.00 47.53 106 SER A O 1
ATOM 827 N N . ASN A 1 107 ? 28.765 5.736 -20.412 1.00 48.59 107 ASN A N 1
ATOM 828 C CA . ASN A 1 107 ? 28.640 6.620 -21.593 1.00 48.59 107 ASN A CA 1
ATOM 829 C C . ASN A 1 107 ? 27.425 6.362 -22.517 1.00 48.59 107 ASN A C 1
ATOM 831 O O . ASN A 1 107 ? 27.464 6.741 -23.687 1.00 48.59 107 ASN A O 1
ATOM 835 N N . THR A 1 108 ? 26.345 5.726 -22.056 1.00 49.16 108 THR A N 1
ATOM 836 C CA . THR A 1 108 ? 25.117 5.629 -22.872 1.00 49.16 108 THR A CA 1
ATOM 837 C C . THR A 1 108 ? 23.872 5.831 -22.015 1.00 49.16 108 THR A C 1
ATOM 839 O O . THR A 1 108 ? 23.453 4.912 -21.313 1.00 49.16 108 THR A O 1
ATOM 842 N N . ASP A 1 109 ? 23.277 7.020 -22.135 1.00 53.56 109 ASP A N 1
ATOM 843 C CA . ASP A 1 109 ? 22.144 7.577 -21.370 1.00 53.56 109 ASP A CA 1
ATOM 844 C C . ASP A 1 109 ? 20.860 6.716 -21.325 1.00 53.56 109 ASP A C 1
ATOM 846 O O . ASP A 1 109 ? 19.929 7.029 -20.603 1.00 53.56 109 ASP A O 1
ATOM 850 N N . VAL A 1 110 ? 20.772 5.613 -22.076 1.00 51.62 110 VAL A N 1
ATOM 851 C CA . VAL A 1 110 ? 19.533 4.818 -22.217 1.00 51.62 110 VAL A CA 1
ATOM 852 C C . VAL A 1 110 ? 19.395 3.720 -21.146 1.00 51.62 110 VAL A C 1
ATOM 854 O O . VAL A 1 110 ? 18.297 3.212 -20.913 1.00 51.62 110 VAL A O 1
ATOM 857 N N . PHE A 1 111 ? 20.496 3.330 -20.491 1.00 53.91 111 PHE A N 1
ATOM 858 C CA . PHE A 1 111 ? 20.491 2.284 -19.454 1.00 53.91 111 PHE A CA 1
ATOM 859 C C . PHE A 1 111 ? 20.506 2.828 -18.017 1.00 53.91 111 PHE A C 1
ATOM 861 O O . PHE A 1 111 ? 20.193 2.069 -17.100 1.00 53.91 111 PHE A O 1
ATOM 868 N N . ASP A 1 112 ? 20.805 4.117 -17.826 1.00 59.47 112 ASP A N 1
ATOM 869 C CA . ASP A 1 112 ? 20.780 4.782 -16.513 1.00 59.47 112 ASP A CA 1
ATOM 870 C C . ASP A 1 112 ? 19.335 4.900 -15.990 1.00 59.47 112 ASP A C 1
ATOM 872 O O . ASP A 1 112 ? 19.017 4.465 -14.880 1.00 59.47 112 ASP A O 1
ATOM 876 N N . ASP A 1 113 ? 18.413 5.296 -16.877 1.00 63.81 113 ASP A N 1
ATOM 877 C CA . ASP A 1 113 ? 16.981 5.440 -16.587 1.00 63.81 113 ASP A CA 1
ATOM 878 C C . ASP A 1 113 ? 16.355 4.172 -15.975 1.00 63.81 113 ASP A C 1
ATOM 880 O O . ASP A 1 113 ? 15.500 4.242 -15.093 1.00 63.81 113 ASP A O 1
ATOM 884 N N . GLN A 1 114 ? 16.775 2.976 -16.408 1.00 68.00 114 GLN A N 1
ATOM 885 C CA . GLN A 1 114 ? 16.174 1.722 -15.935 1.00 68.00 114 GLN A CA 1
ATOM 886 C C . GLN A 1 114 ? 16.569 1.377 -14.497 1.00 68.00 114 GLN A C 1
ATOM 888 O O . GLN A 1 114 ? 15.762 0.814 -13.746 1.00 68.00 114 GLN A O 1
ATOM 893 N N . TYR A 1 115 ? 17.806 1.694 -14.114 1.00 74.12 115 TYR A N 1
ATOM 894 C CA . TYR A 1 115 ? 18.294 1.479 -12.757 1.00 74.12 115 TYR A CA 1
ATOM 895 C C . TYR A 1 115 ? 17.635 2.464 -11.787 1.00 74.12 115 TYR A C 1
ATOM 897 O O . TYR A 1 115 ? 17.178 2.065 -10.710 1.00 74.12 115 TYR A O 1
ATOM 905 N N . GLU A 1 116 ? 17.499 3.726 -12.196 1.00 74.62 116 GLU A N 1
ATOM 906 C CA . GLU A 1 116 ? 16.799 4.748 -11.418 1.00 74.62 116 GLU A CA 1
ATOM 907 C C . GLU A 1 116 ? 15.304 4.430 -11.247 1.00 74.62 116 GLU A C 1
ATOM 909 O O . GLU A 1 116 ? 14.780 4.497 -10.127 1.00 74.62 116 GLU A O 1
ATOM 914 N N . GLU A 1 117 ? 14.620 4.001 -12.315 1.00 79.69 117 GLU A N 1
ATOM 915 C CA . GLU A 1 117 ? 13.223 3.544 -12.269 1.00 79.69 117 GLU A CA 1
ATOM 916 C C . GLU A 1 117 ? 13.057 2.360 -11.288 1.00 79.69 117 GLU A C 1
ATOM 918 O O . GLU A 1 117 ? 12.115 2.324 -10.487 1.00 79.69 117 GLU A O 1
ATOM 923 N N . LEU A 1 118 ? 13.993 1.403 -11.291 1.00 81.50 118 LEU A N 1
ATOM 924 C CA . LEU A 1 118 ? 13.970 0.235 -10.406 1.00 81.50 118 LEU A CA 1
ATOM 925 C C . LEU A 1 118 ? 14.233 0.588 -8.934 1.00 81.50 118 LEU A C 1
ATOM 927 O O . LEU A 1 118 ? 13.543 0.082 -8.038 1.00 81.50 118 LEU A O 1
ATOM 931 N N . ASN A 1 119 ? 15.192 1.473 -8.668 1.00 84.44 119 ASN A N 1
ATOM 932 C CA . ASN A 1 119 ? 15.466 1.970 -7.320 1.00 84.44 119 ASN A CA 1
ATOM 933 C C . ASN A 1 119 ? 14.248 2.727 -6.762 1.00 84.44 119 ASN A C 1
ATOM 935 O O . ASN A 1 119 ? 13.821 2.508 -5.625 1.00 84.44 119 ASN A O 1
ATOM 939 N N . THR A 1 120 ? 13.609 3.528 -7.616 1.00 87.69 120 THR A N 1
ATOM 940 C CA . THR A 1 120 ? 12.383 4.263 -7.294 1.00 87.69 120 THR A CA 1
ATOM 941 C C . THR A 1 120 ? 11.241 3.312 -6.932 1.00 87.69 120 THR A C 1
ATOM 943 O O . THR A 1 120 ? 10.630 3.451 -5.869 1.00 87.69 120 THR A O 1
ATOM 946 N N . MET A 1 121 ? 10.988 2.284 -7.750 1.00 85.94 121 MET A N 1
ATOM 947 C CA . MET A 1 121 ? 9.983 1.258 -7.439 1.00 85.94 121 MET A CA 1
ATOM 948 C C . MET A 1 121 ? 10.255 0.551 -6.109 1.00 85.94 121 MET A C 1
ATOM 950 O O . MET A 1 121 ? 9.325 0.306 -5.339 1.00 85.94 121 MET A O 1
ATOM 954 N N . THR A 1 122 ? 11.521 0.244 -5.825 1.00 87.50 122 THR A N 1
ATOM 955 C CA . THR A 1 122 ? 11.925 -0.441 -4.590 1.00 87.50 122 THR A CA 1
ATOM 956 C C . THR A 1 122 ? 11.628 0.417 -3.360 1.00 87.50 122 THR A C 1
ATOM 958 O O . THR A 1 122 ? 11.070 -0.082 -2.378 1.00 87.50 122 THR A O 1
ATOM 961 N N . ALA A 1 123 ? 11.918 1.719 -3.428 1.00 90.19 123 ALA A N 1
ATOM 962 C CA . ALA A 1 123 ? 11.614 2.664 -2.357 1.00 90.19 123 ALA A CA 1
ATOM 963 C C . ALA A 1 123 ? 10.100 2.791 -2.108 1.00 90.19 123 ALA A C 1
ATOM 965 O O . ALA A 1 123 ? 9.649 2.721 -0.962 1.00 90.19 123 ALA A O 1
ATOM 966 N N . PHE A 1 124 ? 9.293 2.909 -3.167 1.00 90.06 124 PHE A N 1
ATOM 967 C CA . PHE A 1 124 ? 7.835 2.982 -3.028 1.00 90.06 124 PHE A CA 1
ATOM 968 C C . PHE A 1 124 ? 7.220 1.675 -2.517 1.00 90.06 124 PHE A C 1
ATOM 970 O O . PHE A 1 124 ? 6.290 1.724 -1.709 1.00 90.06 124 PHE A O 1
ATOM 977 N N . ALA A 1 125 ? 7.754 0.516 -2.913 1.00 89.50 125 ALA A N 1
ATOM 978 C CA . ALA A 1 125 ? 7.334 -0.776 -2.371 1.00 89.50 125 ALA A CA 1
ATOM 979 C C . ALA A 1 125 ? 7.614 -0.873 -0.860 1.00 89.50 125 ALA A C 1
ATOM 981 O O . ALA A 1 125 ? 6.745 -1.312 -0.105 1.00 89.50 125 ALA A O 1
ATOM 982 N N . PHE A 1 126 ? 8.780 -0.399 -0.405 1.00 90.75 126 PHE A N 1
ATOM 983 C CA . PHE A 1 126 ? 9.127 -0.349 1.019 1.00 90.75 126 PHE A CA 1
ATOM 984 C C . PHE A 1 126 ? 8.191 0.571 1.817 1.00 90.75 126 PHE A C 1
ATOM 986 O O . PHE A 1 126 ? 7.675 0.183 2.867 1.00 90.75 126 PHE A O 1
ATOM 993 N N . ILE A 1 127 ? 7.923 1.774 1.300 1.00 89.69 127 ILE A N 1
ATOM 994 C CA . ILE A 1 127 ? 6.991 2.719 1.929 1.00 89.69 127 ILE A CA 1
ATOM 995 C C . ILE A 1 127 ? 5.587 2.108 2.003 1.00 89.69 127 ILE A C 1
ATOM 997 O O . ILE A 1 127 ? 4.956 2.159 3.057 1.00 89.69 127 ILE A O 1
ATOM 1001 N N . SER A 1 128 ? 5.115 1.471 0.929 1.00 87.56 128 SER A N 1
ATOM 1002 C CA . SER A 1 128 ? 3.814 0.792 0.903 1.00 87.56 128 SER A CA 1
ATOM 1003 C C . SER A 1 128 ? 3.732 -0.338 1.942 1.00 87.56 128 SER A C 1
ATOM 1005 O O . SER A 1 128 ? 2.741 -0.443 2.671 1.00 87.56 128 SER A O 1
ATOM 1007 N N . ALA A 1 129 ? 4.798 -1.136 2.090 1.00 88.81 129 ALA A N 1
ATOM 1008 C CA . ALA A 1 129 ? 4.888 -2.190 3.106 1.00 88.81 129 ALA A CA 1
ATOM 1009 C C . ALA A 1 129 ? 4.781 -1.628 4.533 1.00 88.81 129 ALA A C 1
ATOM 1011 O O . ALA A 1 129 ? 4.039 -2.163 5.361 1.00 88.81 129 ALA A O 1
ATOM 1012 N N . MET A 1 130 ? 5.474 -0.518 4.807 1.00 89.50 130 MET A N 1
ATOM 1013 C CA . MET A 1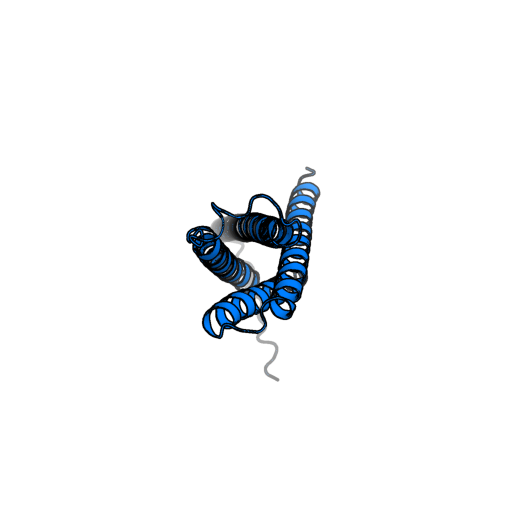 130 ? 5.404 0.185 6.091 1.00 89.50 130 MET A CA 1
ATOM 1014 C C . MET A 1 130 ? 4.022 0.788 6.351 1.00 89.50 130 MET A C 1
ATOM 1016 O O . MET A 1 130 ? 3.478 0.627 7.442 1.00 89.50 130 MET A O 1
ATOM 1020 N N . LEU A 1 131 ? 3.427 1.460 5.364 1.00 88.56 131 LEU A N 1
ATOM 1021 C CA . LEU A 1 131 ? 2.122 2.106 5.517 1.00 88.56 131 LEU A CA 1
ATOM 1022 C C . LEU A 1 131 ? 1.002 1.095 5.759 1.00 88.56 131 LEU A C 1
ATOM 1024 O O . LEU A 1 131 ? 0.125 1.346 6.583 1.00 88.56 131 LEU A O 1
ATOM 1028 N N . THR A 1 132 ? 1.011 -0.033 5.050 1.00 86.56 132 THR A N 1
ATOM 1029 C CA . THR A 1 132 ? 0.025 -1.115 5.236 1.00 86.56 132 THR A CA 1
ATOM 1030 C C . THR A 1 132 ? 0.172 -1.783 6.602 1.00 86.56 132 THR A C 1
ATOM 1032 O O . THR A 1 132 ? -0.827 -2.021 7.281 1.00 86.56 132 THR A O 1
ATOM 1035 N N . LEU A 1 133 ? 1.409 -1.981 7.067 1.00 87.25 133 LEU A N 1
ATOM 1036 C CA . LEU A 1 133 ? 1.692 -2.522 8.397 1.00 87.25 133 LEU A CA 1
ATOM 1037 C C . LEU A 1 133 ? 1.225 -1.583 9.512 1.00 87.25 133 LEU A C 1
ATOM 1039 O O . LEU A 1 133 ? 0.527 -2.012 10.430 1.00 87.25 133 LEU A O 1
ATOM 1043 N N . LEU A 1 134 ? 1.580 -0.297 9.428 1.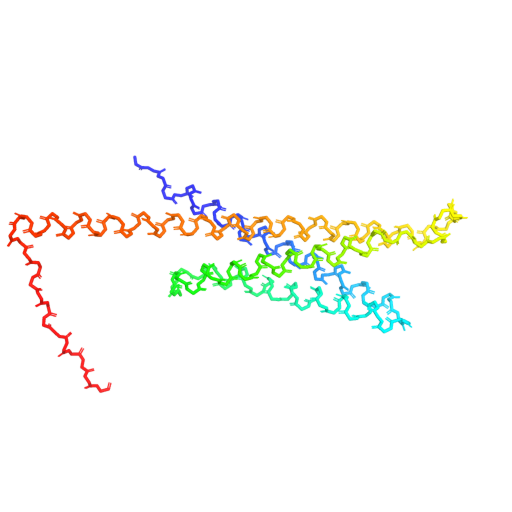00 88.19 134 LEU A N 1
ATOM 1044 C CA . LEU A 1 134 ? 1.163 0.697 10.417 1.00 88.19 134 LEU A CA 1
ATOM 1045 C C . LEU A 1 134 ? -0.360 0.801 10.481 1.00 88.19 134 LEU A C 1
ATOM 1047 O O . LEU A 1 134 ? -0.912 0.835 11.578 1.00 88.19 134 LEU A O 1
ATOM 1051 N N . SER A 1 135 ? -1.034 0.785 9.329 1.00 83.31 135 SER A N 1
ATOM 1052 C CA . SER A 1 135 ? -2.497 0.798 9.271 1.00 83.31 135 SER A CA 1
ATOM 1053 C C . SER A 1 135 ? -3.110 -0.404 9.992 1.00 83.31 135 SER A C 1
ATOM 1055 O O . SER A 1 135 ? -3.974 -0.221 10.846 1.00 83.31 135 SER A O 1
ATOM 1057 N N . SER A 1 136 ? -2.602 -1.615 9.737 1.00 82.94 136 SER A N 1
ATOM 1058 C CA . SER A 1 136 ? -3.067 -2.835 10.412 1.00 82.94 136 SER A CA 1
ATOM 1059 C C . SER A 1 136 ? -2.866 -2.772 11.935 1.00 82.94 136 SER A C 1
ATOM 1061 O O . SER A 1 136 ? -3.758 -3.142 12.701 1.00 82.94 136 SER A O 1
ATOM 1063 N N . ILE A 1 137 ? -1.729 -2.231 12.398 1.00 84.88 137 ILE A N 1
ATOM 1064 C CA . ILE A 1 137 ? -1.469 -2.027 13.833 1.00 84.88 137 ILE A CA 1
ATOM 1065 C C . ILE A 1 137 ? -2.461 -1.028 14.438 1.00 84.88 137 ILE A C 1
ATOM 1067 O O . ILE A 1 137 ? -2.981 -1.279 15.527 1.00 84.88 137 ILE A O 1
ATOM 1071 N N . PHE A 1 138 ? -2.725 0.097 13.766 1.00 82.44 138 PHE A N 1
ATOM 1072 C CA . PHE A 1 138 ? -3.676 1.097 14.257 1.00 82.44 138 PHE A CA 1
ATOM 1073 C C . PHE A 1 138 ? -5.091 0.528 14.375 1.00 82.44 138 PHE A C 1
ATOM 1075 O O . PHE A 1 138 ? -5.737 0.742 15.404 1.00 82.44 138 PHE A O 1
ATOM 1082 N N . ASP A 1 139 ? -5.537 -0.228 13.376 1.00 77.19 139 ASP A N 1
ATOM 1083 C CA . ASP A 1 139 ? -6.865 -0.844 13.368 1.00 77.19 139 ASP A CA 1
ATOM 1084 C C . ASP A 1 139 ? -6.998 -1.897 14.483 1.00 77.19 139 ASP A C 1
ATOM 1086 O O . ASP A 1 139 ? -7.945 -1.850 15.271 1.00 77.19 139 ASP A O 1
ATOM 1090 N N . CYS A 1 140 ? -5.992 -2.763 14.653 1.00 78.44 140 CYS A N 1
ATOM 1091 C CA . CYS A 1 140 ? -5.930 -3.734 15.753 1.00 78.44 140 CYS A CA 1
ATOM 1092 C C . CYS A 1 140 ? -5.927 -3.053 17.135 1.00 78.44 140 CYS A C 1
ATOM 1094 O O . CYS A 1 140 ? -6.597 -3.484 18.080 1.00 78.44 140 CYS A O 1
ATOM 1096 N N . PHE A 1 141 ? -5.203 -1.939 17.270 1.00 80.50 141 PHE A N 1
ATOM 1097 C CA . PHE A 1 141 ? -5.142 -1.210 18.530 1.00 80.50 141 PHE A CA 1
ATOM 1098 C C . PHE A 1 141 ? -6.490 -0.592 18.911 1.00 80.50 141 PHE A C 1
ATOM 1100 O O . PHE A 1 141 ? -6.855 -0.619 20.088 1.00 80.50 141 PHE A O 1
ATOM 1107 N N . VAL A 1 142 ? -7.240 -0.054 17.947 1.00 76.44 142 VAL A N 1
ATOM 1108 C CA . VAL A 1 142 ? -8.584 0.489 18.196 1.00 76.44 142 VAL A CA 1
ATOM 1109 C C . VAL A 1 142 ? -9.558 -0.609 18.610 1.00 76.44 142 VAL A C 1
ATOM 1111 O O . VAL A 1 142 ? -10.284 -0.421 19.590 1.00 76.44 142 VAL A O 1
ATOM 1114 N N . ASP A 1 143 ? -9.523 -1.753 17.932 1.00 73.81 143 ASP A N 1
ATOM 1115 C CA . ASP A 1 143 ? -10.401 -2.891 18.218 1.00 73.81 143 ASP A CA 1
ATOM 1116 C C . ASP A 1 143 ? -10.193 -3.426 19.646 1.00 73.81 143 ASP A C 1
ATOM 1118 O O . ASP A 1 143 ? -11.124 -3.463 20.456 1.00 73.81 143 ASP A O 1
ATOM 1122 N N . SER A 1 144 ? -8.930 -3.647 20.035 1.00 75.44 144 SER A N 1
ATOM 1123 C CA . SER A 1 144 ? -8.572 -4.106 21.389 1.00 75.44 144 SER A CA 1
ATOM 1124 C C . SER A 1 144 ? -8.996 -3.146 22.515 1.00 75.44 144 SER A C 1
ATOM 1126 O O . SER A 1 144 ? -9.137 -3.547 23.676 1.00 75.44 144 SER A O 1
ATOM 1128 N N . ARG A 1 145 ? -9.180 -1.851 22.212 1.00 74.06 145 ARG A N 1
ATOM 1129 C CA . ARG A 1 145 ? -9.704 -0.867 23.173 1.00 74.06 145 ARG A CA 1
ATOM 1130 C C . ARG A 1 145 ? -11.228 -0.876 23.244 1.00 74.06 145 ARG A C 1
ATOM 1132 O O . ARG A 1 145 ? -11.763 -0.543 24.303 1.00 74.06 145 ARG A O 1
ATOM 1139 N N . GLY A 1 146 ? -11.903 -1.218 22.148 1.00 73.62 146 GLY A N 1
ATOM 1140 C CA . GLY A 1 146 ? -13.349 -1.412 22.110 1.00 73.62 146 GLY A CA 1
ATOM 1141 C C . GLY A 1 146 ? -13.762 -2.589 22.986 1.00 73.62 146 GLY A C 1
ATOM 1142 O O . GLY A 1 146 ? -14.565 -2.412 23.900 1.00 73.62 146 GLY A O 1
ATOM 1143 N N . GLU A 1 147 ? -13.131 -3.745 22.786 1.00 75.25 147 GLU A N 1
ATOM 1144 C CA . GLU A 1 147 ? -13.421 -4.987 23.520 1.00 75.25 147 GLU A CA 1
ATOM 1145 C C . GLU A 1 147 ? -13.306 -4.809 25.044 1.00 75.25 147 GLU A C 1
ATOM 1147 O O . GLU A 1 147 ? -14.259 -5.047 25.784 1.00 75.25 147 GLU A O 1
ATOM 1152 N N . LYS A 1 148 ? -12.201 -4.217 25.523 1.00 72.94 148 LYS A N 1
ATOM 1153 C CA . LYS A 1 148 ? -12.003 -3.925 26.958 1.00 72.94 148 LYS A CA 1
ATOM 1154 C C . LYS A 1 148 ? -13.069 -3.005 27.548 1.00 72.94 148 LYS A C 1
ATOM 1156 O O . LYS A 1 148 ? -13.261 -2.988 28.765 1.00 72.94 148 LYS A O 1
ATOM 1161 N N . ARG A 1 149 ? -13.705 -2.166 26.730 1.00 72.44 149 ARG A N 1
ATOM 1162 C CA . ARG A 1 149 ? -14.765 -1.270 27.192 1.00 72.44 149 ARG A CA 1
ATOM 1163 C C . ARG A 1 149 ? -16.083 -2.024 27.341 1.00 72.44 149 ARG A C 1
ATOM 1165 O O . ARG A 1 149 ? -16.724 -1.849 28.373 1.00 72.44 149 ARG A O 1
ATOM 1172 N N . TYR A 1 150 ? -16.417 -2.899 26.393 1.00 75.31 150 TYR A N 1
ATOM 1173 C CA . TYR A 1 150 ? -17.585 -3.777 26.486 1.00 75.31 150 TYR A CA 1
ATOM 1174 C C . TYR A 1 150 ? -17.492 -4.726 27.686 1.00 75.31 150 TYR A C 1
ATOM 1176 O O . TYR A 1 150 ? -18.436 -4.793 28.470 1.00 75.31 150 TYR A O 1
ATOM 1184 N N . ASP A 1 151 ? -16.339 -5.358 27.915 1.00 80.06 151 ASP A N 1
ATOM 1185 C CA . ASP A 1 151 ? -16.139 -6.248 29.069 1.00 80.06 151 ASP A CA 1
ATOM 1186 C C . ASP A 1 151 ? -16.292 -5.518 30.408 1.00 80.06 151 ASP A C 1
ATOM 1188 O O . ASP A 1 151 ? -16.927 -6.010 31.343 1.00 80.06 151 ASP A O 1
ATOM 1192 N N . ASN A 1 152 ? -15.745 -4.303 30.509 1.00 80.69 152 ASN A N 1
ATOM 1193 C CA . ASN A 1 152 ? -15.884 -3.485 31.712 1.00 80.69 152 ASN A CA 1
ATOM 1194 C C . ASN A 1 152 ? -17.324 -2.999 31.928 1.00 80.69 152 ASN A C 1
ATOM 1196 O O . ASN A 1 152 ? -17.745 -2.843 33.076 1.00 80.69 152 ASN A O 1
ATOM 1200 N N . GLU A 1 153 ? -18.076 -2.739 30.859 1.00 80.38 153 GLU A N 1
ATOM 1201 C CA . GLU A 1 153 ? -19.492 -2.368 30.931 1.00 80.38 153 GLU A CA 1
ATOM 1202 C C . GLU A 1 153 ? -20.361 -3.571 31.335 1.00 80.38 153 GLU A C 1
ATOM 1204 O O . GLU A 1 153 ? -21.179 -3.431 32.244 1.00 80.38 153 GLU A O 1
ATOM 1209 N N . MET A 1 154 ? -20.104 -4.766 30.794 1.00 77.44 154 MET A N 1
ATOM 1210 C CA . MET A 1 154 ? -20.740 -6.029 31.207 1.00 77.44 154 MET A CA 1
ATOM 1211 C C . MET A 1 154 ? -20.452 -6.359 32.682 1.00 77.44 154 MET A C 1
ATOM 1213 O O . MET A 1 154 ? -21.366 -6.660 33.454 1.00 77.44 154 MET A O 1
ATOM 1217 N N . ALA A 1 155 ? -19.194 -6.230 33.118 1.00 80.94 155 ALA A N 1
ATOM 1218 C CA . ALA A 1 155 ? -18.799 -6.459 34.509 1.00 80.94 155 ALA A CA 1
ATOM 1219 C C . ALA A 1 155 ? -19.438 -5.452 35.485 1.00 80.94 155 ALA A C 1
A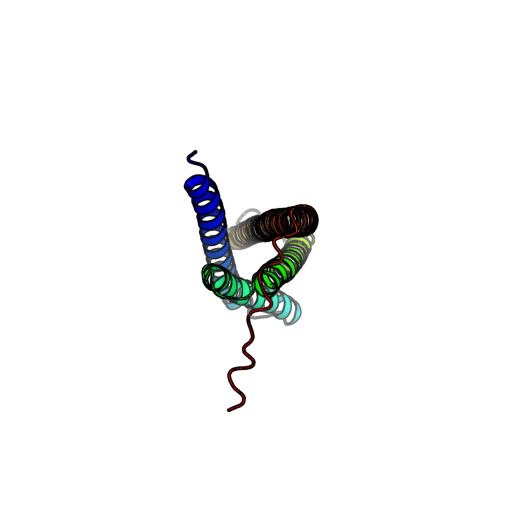TOM 1221 O O . ALA A 1 155 ? -19.671 -5.774 36.654 1.00 80.94 155 ALA A O 1
ATOM 1222 N N . ARG A 1 156 ? -19.734 -4.229 35.023 1.00 77.94 156 ARG A N 1
ATOM 1223 C CA . ARG A 1 156 ? -20.477 -3.221 35.797 1.00 77.94 156 ARG A CA 1
ATOM 1224 C C . ARG A 1 156 ? -21.976 -3.511 35.818 1.00 77.94 156 ARG A C 1
ATOM 1226 O O . ARG A 1 156 ? -22.547 -3.490 36.903 1.00 77.94 156 ARG A O 1
ATOM 1233 N N . ALA A 1 157 ? -22.584 -3.841 34.680 1.00 76.25 157 ALA A N 1
ATOM 1234 C CA . ALA A 1 157 ? -24.003 -4.192 34.586 1.00 76.25 157 ALA A CA 1
ATOM 1235 C C . ALA A 1 157 ? -24.351 -5.404 35.470 1.00 76.25 157 ALA A C 1
ATOM 1237 O O . ALA A 1 157 ? -25.320 -5.365 36.227 1.00 76.25 157 ALA A O 1
ATOM 1238 N N . SER A 1 158 ? -23.483 -6.422 35.487 1.00 76.25 158 SER A N 1
ATOM 1239 C CA . SER A 1 158 ? -23.606 -7.576 36.386 1.00 76.25 158 SER A CA 1
ATOM 1240 C C . SER A 1 158 ? -23.537 -7.191 37.875 1.00 76.25 158 SER A C 1
ATOM 1242 O O . SER A 1 158 ? -24.284 -7.740 38.682 1.00 76.25 158 SER A O 1
ATOM 1244 N N . ARG A 1 159 ? -22.707 -6.206 38.263 1.00 76.06 159 ARG A N 1
ATOM 1245 C CA . ARG A 1 159 ? -22.642 -5.716 39.658 1.00 76.06 159 ARG A CA 1
ATOM 1246 C C . ARG A 1 159 ? -23.839 -4.866 40.070 1.00 76.06 159 ARG A C 1
ATOM 1248 O O . ARG A 1 159 ? -24.178 -4.853 41.249 1.00 76.06 159 ARG A O 1
ATOM 1255 N N . THR A 1 160 ? -24.437 -4.124 39.144 1.00 80.75 160 THR A N 1
ATOM 1256 C CA . THR A 1 160 ? -25.567 -3.227 39.438 1.00 80.75 160 THR A CA 1
AT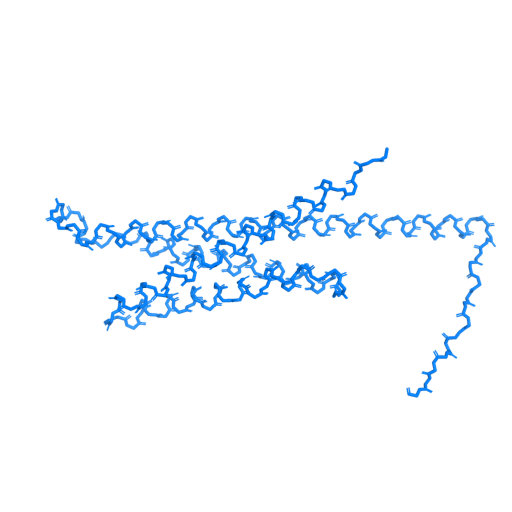OM 1257 C C . THR A 1 160 ? -26.911 -3.970 39.440 1.00 80.75 160 THR A C 1
ATOM 1259 O O . THR A 1 160 ? -27.917 -3.395 39.838 1.00 80.75 160 THR A O 1
ATOM 1262 N N . GLY A 1 161 ? -26.937 -5.255 39.060 1.00 67.94 161 GLY A N 1
ATOM 1263 C CA . GLY A 1 161 ? -28.157 -6.074 39.029 1.00 67.94 161 GLY A CA 1
ATOM 1264 C C . GLY A 1 161 ? -29.128 -5.691 37.909 1.00 67.94 161 GLY A C 1
ATOM 1265 O O . GLY A 1 161 ? -30.203 -6.272 37.801 1.00 67.94 161 GLY A O 1
ATOM 1266 N N . ASP A 1 162 ? -28.732 -4.743 37.062 1.00 65.31 162 ASP A N 1
ATOM 1267 C CA . ASP A 1 162 ? -29.486 -4.276 35.908 1.00 65.31 162 ASP A CA 1
ATOM 1268 C C . ASP A 1 162 ? -28.992 -5.065 34.692 1.00 65.31 162 ASP A C 1
ATOM 1270 O O . ASP A 1 162 ? -28.227 -4.587 33.853 1.00 65.31 162 ASP A O 1
ATOM 1274 N N . MET A 1 163 ? -29.333 -6.356 34.666 1.00 59.34 163 MET A N 1
ATOM 1275 C CA . MET A 1 163 ? -29.139 -7.167 33.469 1.00 59.34 163 MET A CA 1
ATOM 1276 C C . MET A 1 163 ? -30.023 -6.553 32.379 1.00 59.34 163 MET A C 1
ATOM 1278 O O . MET A 1 163 ? -31.242 -6.481 32.583 1.00 59.34 163 MET A O 1
ATOM 1282 N N . PRO A 1 164 ? -29.473 -6.124 31.226 1.00 55.53 164 PRO A N 1
ATOM 1283 C CA . PRO A 1 164 ? -30.315 -5.805 30.091 1.00 55.53 164 PRO A CA 1
ATOM 1284 C C . PRO A 1 164 ? -31.075 -7.087 29.790 1.00 55.53 164 PRO A C 1
ATOM 1286 O O . PRO A 1 164 ? -30.461 -8.111 29.490 1.00 55.53 164 PRO A O 1
ATOM 1289 N N . LYS A 1 165 ? -32.399 -7.043 29.985 1.00 49.47 165 LYS A N 1
ATOM 1290 C CA . LYS A 1 165 ? -33.283 -8.156 29.665 1.00 49.47 165 LYS A CA 1
ATOM 1291 C C . LYS A 1 165 ? -32.888 -8.635 28.283 1.00 49.47 165 LYS A C 1
ATOM 1293 O O . LYS A 1 165 ? -32.939 -7.849 27.335 1.00 49.47 165 LYS A O 1
ATOM 1298 N N . GLU A 1 166 ? -32.421 -9.879 28.260 1.00 48.69 166 GLU A N 1
ATOM 1299 C CA . GLU A 1 166 ? -32.426 -10.796 27.137 1.00 48.69 166 GLU A CA 1
ATOM 1300 C C . GLU A 1 166 ? -33.592 -10.384 26.254 1.00 48.69 166 GLU A C 1
ATOM 1302 O O . GLU A 1 166 ? -34.756 -10.579 26.602 1.00 48.69 166 GLU A O 1
ATOM 1307 N N . ARG A 1 167 ? -33.285 -9.599 25.217 1.00 49.50 167 ARG A N 1
ATOM 1308 C CA . ARG A 1 167 ? -34.311 -9.139 24.306 1.00 49.50 167 ARG A CA 1
ATOM 1309 C C . ARG A 1 167 ? -34.564 -10.355 23.441 1.00 49.50 167 ARG A C 1
ATOM 1311 O O . ARG A 1 167 ? -33.864 -10.576 22.458 1.00 49.50 167 ARG A O 1
ATOM 1318 N N . ASP A 1 168 ? -35.480 -11.180 23.936 1.00 46.31 168 ASP A N 1
ATOM 1319 C CA . ASP A 1 168 ? -36.423 -11.957 23.155 1.00 46.31 168 ASP A CA 1
ATOM 1320 C C . ASP A 1 168 ? -36.485 -11.402 21.734 1.00 46.31 168 ASP A C 1
ATOM 1322 O O . ASP A 1 168 ? -36.869 -10.242 21.569 1.00 46.31 168 ASP A O 1
ATOM 1326 N N . GLN A 1 169 ? -36.031 -12.220 20.777 1.00 45.34 169 GLN A N 1
ATOM 1327 C CA . GLN A 1 169 ? -36.309 -12.230 19.334 1.00 45.34 169 GLN A CA 1
ATOM 1328 C C . GLN A 1 169 ? -35.064 -12.792 18.603 1.00 45.34 169 GLN A C 1
ATOM 1330 O O . GLN A 1 169 ? -34.105 -12.081 18.346 1.00 45.34 169 GLN A O 1
ATOM 1335 N N . ALA A 1 170 ? -34.972 -14.070 18.223 1.00 43.72 170 ALA A N 1
ATOM 1336 C CA . ALA A 1 170 ? -36.067 -14.997 17.940 1.00 43.72 170 ALA A CA 1
ATOM 1337 C C . ALA A 1 170 ? -37.215 -14.337 17.136 1.00 43.72 170 ALA A C 1
ATOM 1339 O O . ALA A 1 170 ? -38.378 -14.651 17.330 1.00 43.72 170 ALA A O 1
ATOM 1340 N N . GLU A 1 171 ? -36.882 -13.385 16.267 1.00 45.69 171 GLU A N 1
ATOM 1341 C CA . GLU A 1 171 ? -37.629 -12.983 15.069 1.00 45.69 171 GLU A CA 1
ATOM 1342 C C . GLU A 1 171 ? -36.534 -12.928 13.998 1.00 45.69 171 GLU A C 1
ATOM 1344 O O . GLU A 1 171 ? -35.596 -12.152 14.124 1.00 45.69 171 GLU A O 1
ATOM 1349 N N . THR A 1 172 ? -36.458 -13.776 12.986 1.00 41.94 172 THR A N 1
ATOM 1350 C CA . THR A 1 172 ? -37.455 -14.622 12.341 1.00 41.94 172 THR A CA 1
ATOM 1351 C C . THR A 1 172 ? -36.650 -15.613 11.506 1.00 41.94 172 THR A C 1
ATOM 1353 O O . THR A 1 172 ? -35.803 -15.209 10.711 1.00 41.94 172 THR A O 1
ATOM 1356 N N . SER A 1 173 ? -36.897 -16.906 11.696 1.00 44.88 173 SER A N 1
ATOM 1357 C CA . SER A 1 173 ? -36.793 -17.846 10.588 1.00 44.88 173 SER A CA 1
ATOM 1358 C C . SER A 1 173 ? -37.759 -17.374 9.505 1.00 44.88 173 SER A C 1
ATOM 1360 O O . SER A 1 173 ? -38.958 -17.366 9.762 1.00 44.88 173 SER A O 1
ATOM 1362 N N . ASP A 1 174 ? -37.217 -16.894 8.388 1.00 39.47 174 ASP A N 1
ATOM 1363 C CA . ASP A 1 174 ? -37.697 -17.086 7.012 1.00 39.47 174 ASP A CA 1
ATOM 1364 C C . ASP A 1 174 ? -36.652 -16.541 6.022 1.00 39.47 174 ASP A C 1
ATOM 1366 O O . ASP A 1 174 ? -36.154 -15.408 6.230 1.00 39.47 174 ASP A O 1
#

InterPro domains:
  IPR008253 Marvel domain [PF01284] (11-138)

Nearest PDB structures (foldseek):
  9c3c-assembly1_n  TM=5.525E-01  e=7.327E-02  Oryctolagus cuniculus
  8wdf-assembly1_A  TM=5.253E-01  e=9.873E-01  Pseudomonas aeruginosa PAO1
  8vy9-assembly1_R  TM=3.828E-01  e=3.489E-01  Homo sapiens
  1i49-assembly1_B  TM=3.270E-01  e=3.624E+00  Homo sapiens
  3plt-assembly1_B  TM=3.110E-01  e=6.765E+00  Saccharomyces cerevisiae

pLDDT: mean 73.99, std 14.7, range [39.47, 92.31]

Solvent-accessible surface area (backbone atoms only — not comparable to full-atom values): 9744 Å² total; per-residue (Å²): 142,88,63,72,65,60,58,52,49,52,53,51,50,47,36,53,50,37,28,52,32,19,50,52,41,30,52,54,37,52,56,46,58,72,70,57,84,82,50,77,74,59,50,57,54,46,52,50,45,35,52,52,18,52,50,38,45,53,46,36,63,58,66,67,48,91,82,58,61,66,73,61,51,42,49,51,30,46,54,50,17,55,52,28,47,51,41,26,53,53,46,48,57,57,65,72,55,74,55,89,66,71,85,77,57,93,82,56,85,79,61,55,57,57,55,53,54,50,53,50,40,36,54,39,30,46,51,35,20,51,47,30,41,51,49,26,52,53,52,53,54,53,49,62,54,50,54,59,47,53,54,53,48,51,58,46,31,64,72,70,70,58,65,77,70,79,72,84,62,99,72,71,98,127

Mean predicted aligned error: 12.5 Å

Secondary structure (DSSP, 8-state):
---HHHHHHHHHHHHHHHHHHHHHHHHHHHHHHHH--S-HHHHHHHHHHHHHHHHHHHHHHHTT-TTS-HHHHHHHHHHHHHHHHHHHHHHHHHHTS--TTTTS-TT-TTTHHHHHHHHHHHHHHHHHHHHHHHHHHHHHHHHHHHHHHHHHHHHHHHHHT-------------

Organism: NCBI:txid1081109